Protein AF-A0A8J7C4V9-F1 (afdb_monomer_lite)

Secondary structure (DSSP, 8-state):
-------SSSS---PPP-TTTEETTEEP--EEEE----STTS--SPPHHHHHHHHH-SSTTSTT---EEEE-SSEEEEE-TTS-EEEEEEHHHHHT-

Structure (mmCIF, N/CA/C/O backbone):
data_AF-A0A8J7C4V9-F1
#
_entry.id   AF-A0A8J7C4V9-F1
#
loop_
_atom_site.group_PDB
_atom_site.id
_atom_site.type_symbol
_atom_site.label_atom_id
_atom_site.label_alt_id
_atom_site.label_comp_id
_atom_site.label_asym_id
_atom_site.label_entity_id
_atom_site.label_seq_id
_atom_site.pdbx_PDB_ins_code
_atom_site.Cartn_x
_atom_site.Cartn_y
_atom_site.Cartn_z
_atom_site.occupancy
_atom_site.B_iso_or_equiv
_atom_site.auth_seq_id
_atom_site.auth_comp_id
_atom_site.auth_asym_id
_atom_site.auth_atom_id
_atom_site.pdbx_PDB_model_num
ATOM 1 N N . MET A 1 1 ? -13.084 -4.438 -1.387 1.00 30.12 1 MET A N 1
ATOM 2 C CA . MET A 1 1 ? -11.886 -4.178 -2.213 1.00 30.12 1 MET A CA 1
ATOM 3 C C . MET A 1 1 ? -12.212 -2.982 -3.087 1.00 30.12 1 MET A C 1
ATOM 5 O O . MET A 1 1 ? -12.971 -3.131 -4.035 1.00 30.12 1 MET A O 1
ATOM 9 N N . PHE A 1 2 ? -11.776 -1.787 -2.690 1.00 34.03 2 PHE A N 1
ATOM 10 C CA . PHE A 1 2 ? -12.135 -0.541 -3.371 1.00 34.03 2 PHE A CA 1
ATOM 11 C C . PHE A 1 2 ? -10.901 0.038 -4.060 1.00 34.03 2 PHE A C 1
ATOM 13 O O . PHE A 1 2 ? -9.821 0.078 -3.481 1.00 34.03 2 PHE A O 1
ATOM 20 N N . LEU A 1 3 ? -11.077 0.414 -5.324 1.00 34.44 3 LEU A N 1
ATOM 21 C CA . LEU A 1 3 ? -10.046 0.911 -6.229 1.00 34.44 3 LEU A CA 1
ATOM 22 C C . LEU A 1 3 ? -9.970 2.438 -6.111 1.00 34.44 3 LEU A C 1
ATOM 24 O O . LEU A 1 3 ? -10.881 3.133 -6.565 1.00 34.44 3 LEU A O 1
ATOM 28 N N . LEU A 1 4 ? -8.879 2.963 -5.553 1.00 43.25 4 LEU A N 1
ATOM 29 C CA . LEU A 1 4 ? -8.556 4.387 -5.633 1.00 43.25 4 LEU A CA 1
ATOM 30 C C . LEU A 1 4 ? -7.966 4.684 -7.018 1.00 43.25 4 LEU A C 1
ATOM 32 O O . LEU A 1 4 ? -6.818 4.367 -7.321 1.00 43.25 4 LEU A O 1
ATOM 36 N N . ARG A 1 5 ? -8.781 5.265 -7.906 1.00 33.22 5 ARG A N 1
ATOM 37 C CA . ARG A 1 5 ? -8.326 5.729 -9.223 1.00 33.22 5 ARG A CA 1
ATOM 38 C C . ARG A 1 5 ? -7.689 7.111 -9.095 1.00 33.22 5 ARG A C 1
ATOM 40 O O . ARG A 1 5 ? -8.391 8.098 -8.905 1.00 33.22 5 ARG A O 1
ATOM 47 N N . SER A 1 6 ? -6.377 7.191 -9.302 1.00 37.19 6 SER A N 1
ATOM 48 C CA . SER A 1 6 ? -5.712 8.446 -9.661 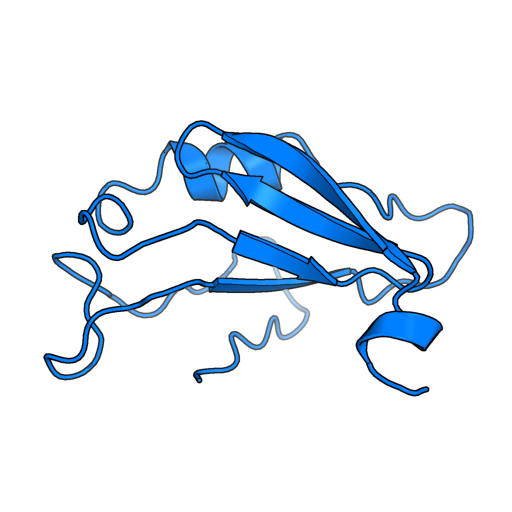1.00 37.19 6 SER A CA 1
ATOM 49 C C . SER A 1 6 ? -6.028 8.763 -11.127 1.00 37.19 6 SER A C 1
ATOM 51 O O . SER A 1 6 ? -5.544 8.091 -12.039 1.00 37.19 6 SER A O 1
ATOM 53 N N . LEU A 1 7 ? -6.897 9.749 -11.369 1.00 34.88 7 LEU A N 1
ATOM 54 C CA . LEU A 1 7 ? -7.087 10.331 -12.697 1.00 34.88 7 LEU A CA 1
ATOM 55 C C . LEU A 1 7 ? -6.156 11.534 -12.841 1.00 34.88 7 LEU A C 1
ATOM 57 O O . LEU A 1 7 ? -6.234 12.513 -12.103 1.00 34.88 7 LEU A O 1
ATOM 61 N N . ALA A 1 8 ? -5.268 11.434 -13.823 1.00 45.53 8 ALA A N 1
ATOM 62 C CA . ALA A 1 8 ? -4.286 12.437 -14.179 1.00 45.53 8 ALA A CA 1
ATOM 63 C C . ALA A 1 8 ? -4.920 13.816 -14.462 1.00 45.53 8 ALA A C 1
ATOM 65 O O . ALA A 1 8 ? -5.471 14.030 -15.541 1.00 45.53 8 ALA A O 1
ATOM 66 N N . ARG A 1 9 ? -4.802 14.763 -13.515 1.00 36.50 9 ARG A N 1
ATOM 67 C CA . ARG A 1 9 ? -4.497 16.202 -13.716 1.00 36.50 9 ARG A CA 1
ATOM 68 C C . ARG A 1 9 ? -4.564 16.973 -12.385 1.00 36.50 9 ARG A C 1
ATOM 70 O O . ARG A 1 9 ? -5.573 16.923 -11.700 1.00 36.50 9 ARG A O 1
ATOM 77 N N . LYS A 1 10 ? -3.507 17.762 -12.124 1.00 38.81 10 LYS A N 1
ATOM 78 C CA . LYS A 1 10 ? -3.220 18.610 -10.941 1.00 38.81 10 LYS A CA 1
ATOM 79 C C . LYS A 1 10 ? -3.033 17.841 -9.629 1.00 38.81 10 LYS A C 1
ATOM 81 O O . LYS A 1 10 ? -4.004 17.526 -8.970 1.00 38.81 10 LYS A O 1
ATOM 86 N N . SER A 1 11 ? -1.764 17.593 -9.296 1.00 47.88 11 SER A N 1
ATOM 87 C CA . SER A 1 11 ? -1.084 17.537 -7.981 1.00 47.88 11 SER A CA 1
ATOM 88 C C . SER A 1 11 ? -1.878 17.310 -6.680 1.00 47.88 11 SER A C 1
ATOM 90 O O . SER A 1 11 ? -1.472 17.807 -5.634 1.00 47.88 11 SER A O 1
ATOM 92 N N . SER A 1 12 ? -2.997 16.605 -6.703 1.00 43.72 12 SER A N 1
ATOM 93 C CA . SER A 1 12 ? -3.796 16.307 -5.524 1.00 43.72 12 SER A CA 1
ATOM 94 C C . SER A 1 12 ? -4.449 14.952 -5.723 1.00 43.72 12 SER A C 1
ATOM 96 O O . SER A 1 12 ? -5.161 14.736 -6.704 1.00 43.72 12 SER A O 1
ATOM 98 N N . ILE A 1 13 ? -4.182 14.043 -4.794 1.00 54.25 13 ILE A N 1
ATOM 99 C CA . ILE A 1 13 ? -4.873 12.765 -4.689 1.00 54.25 13 ILE A CA 1
ATOM 100 C C . ILE A 1 13 ? -6.177 13.049 -3.942 1.00 54.25 13 ILE A C 1
ATOM 102 O O . ILE A 1 13 ? -6.153 13.554 -2.822 1.00 54.25 13 ILE A O 1
ATOM 106 N N . PHE A 1 14 ? -7.319 12.783 -4.578 1.00 61.00 14 PHE A N 1
ATOM 107 C CA . PHE A 1 14 ? -8.603 12.816 -3.885 1.00 61.00 14 PHE A CA 1
ATOM 108 C C . PHE A 1 14 ? -8.777 11.498 -3.131 1.00 61.00 14 PHE A C 1
ATOM 110 O O . PHE A 1 14 ? -8.978 10.452 -3.748 1.00 61.00 14 PHE A O 1
ATOM 117 N N . LEU A 1 15 ? -8.696 11.561 -1.805 1.00 66.25 15 LEU A N 1
ATOM 118 C CA . LEU A 1 15 ? -9.045 10.453 -0.926 1.00 66.25 15 LEU A CA 1
ATOM 119 C C . LEU A 1 15 ? -10.514 10.626 -0.504 1.00 66.25 15 LEU A C 1
ATOM 121 O O . LEU A 1 15 ? -10.868 11.692 0.008 1.00 66.25 15 LEU A O 1
ATOM 125 N N . PRO A 1 16 ? -11.393 9.629 -0.725 1.00 72.44 16 PRO A N 1
ATOM 126 C CA . PRO A 1 16 ? -12.736 9.638 -0.149 1.00 72.44 16 PRO A CA 1
ATOM 127 C C . PRO A 1 16 ? -12.639 9.813 1.364 1.00 72.44 16 PRO A C 1
ATOM 129 O O . PRO A 1 16 ? -11.716 9.276 1.956 1.00 72.44 16 PRO A O 1
ATOM 132 N N . SER A 1 17 ? -13.573 10.514 2.006 1.00 82.19 17 SER A N 1
ATOM 133 C CA . SER A 1 17 ? -13.586 10.586 3.474 1.00 82.19 17 SER A CA 1
ATOM 134 C C . SER A 1 17 ? -13.757 9.185 4.072 1.00 82.19 17 SER A C 1
ATOM 136 O O . SER A 1 17 ? -14.601 8.418 3.605 1.00 82.19 17 SER A O 1
ATOM 138 N N . HIS A 1 18 ? -12.950 8.855 5.078 1.00 87.50 18 HIS A N 1
ATOM 139 C CA . HIS A 1 18 ? -12.896 7.517 5.669 1.00 87.50 18 HIS A CA 1
ATOM 140 C C . HIS A 1 18 ? -12.746 7.549 7.204 1.00 87.50 18 HIS A C 1
ATOM 142 O O . HIS A 1 18 ? -11.871 6.873 7.746 1.00 87.50 18 HIS A O 1
ATOM 148 N N . PRO A 1 19 ? -13.599 8.303 7.928 1.00 86.19 19 PRO A N 1
ATOM 149 C CA . PRO A 1 19 ? -13.454 8.507 9.366 1.00 86.19 19 PRO A CA 1
ATOM 150 C C . PRO A 1 19 ? -13.444 7.178 10.127 1.00 86.19 19 PRO A C 1
ATOM 152 O O . PRO A 1 19 ? -14.318 6.326 9.930 1.00 86.19 19 PRO A O 1
ATOM 155 N N . GLY A 1 20 ? -12.455 7.011 11.009 1.00 85.75 20 GLY A N 1
ATOM 156 C CA . GLY A 1 20 ? -12.259 5.769 11.764 1.00 85.75 20 GLY A CA 1
ATOM 157 C C . GLY A 1 20 ? -11.984 4.564 10.861 1.00 85.75 20 GLY A C 1
ATOM 158 O O . GLY A 1 20 ? -12.551 3.492 11.084 1.00 85.75 20 GLY A O 1
ATOM 159 N N . SER A 1 21 ? -11.180 4.762 9.810 1.00 88.81 21 SER A N 1
ATOM 160 C CA . SER A 1 21 ? -10.769 3.756 8.824 1.00 88.81 21 SER A CA 1
ATOM 161 C C . SER A 1 21 ? -11.937 2.954 8.244 1.00 88.81 21 SER A C 1
ATOM 163 O O . SER A 1 21 ? -11.898 1.723 8.163 1.00 88.81 21 SER A O 1
ATOM 165 N N . LYS A 1 22 ? -13.034 3.630 7.886 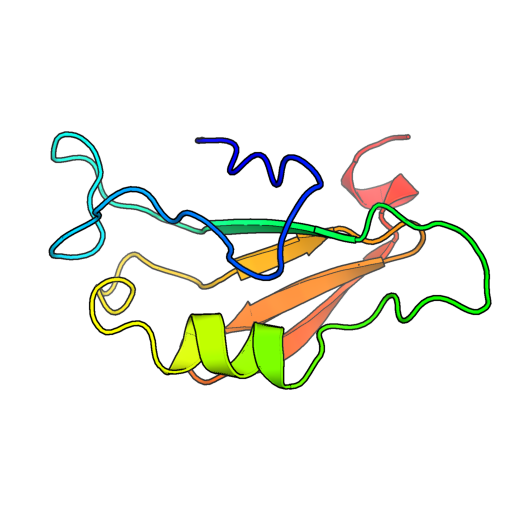1.00 89.44 22 LYS A N 1
ATOM 166 C CA . LYS A 1 22 ? -14.259 2.977 7.401 1.00 89.44 22 LYS A CA 1
ATOM 167 C C . LYS A 1 22 ? -14.833 3.645 6.166 1.00 89.44 22 LYS A C 1
ATOM 169 O O . LYS A 1 22 ? -14.871 4.865 6.059 1.00 89.44 22 LYS A O 1
ATOM 174 N N . ILE A 1 23 ? -15.386 2.821 5.282 1.00 86.00 23 ILE A N 1
ATOM 175 C CA . ILE A 1 23 ? -16.224 3.240 4.155 1.00 86.00 23 ILE A CA 1
ATOM 176 C C . ILE A 1 23 ? -17.566 2.537 4.316 1.00 86.00 23 ILE A C 1
ATOM 178 O O . ILE A 1 23 ? -17.609 1.315 4.445 1.00 86.00 23 ILE A O 1
ATOM 182 N N . GLU A 1 24 ? -18.657 3.307 4.366 1.00 88.12 24 GLU A N 1
ATOM 183 C CA . GLU A 1 24 ? -20.020 2.773 4.546 1.00 88.12 24 GLU A CA 1
ATOM 184 C C . GLU A 1 24 ? -20.136 1.832 5.768 1.00 88.12 24 GLU A C 1
ATOM 186 O O . GLU A 1 24 ? -20.784 0.790 5.734 1.00 88.12 24 GLU A O 1
ATOM 191 N N . GLY A 1 25 ? -19.441 2.173 6.862 1.00 86.31 25 GLY A N 1
ATOM 192 C CA . GLY A 1 25 ? -19.399 1.374 8.095 1.00 86.31 25 GLY A CA 1
ATOM 193 C C . GLY A 1 25 ? -18.500 0.132 8.040 1.00 86.31 25 GLY A C 1
ATOM 194 O O . GLY A 1 25 ? -18.291 -0.509 9.070 1.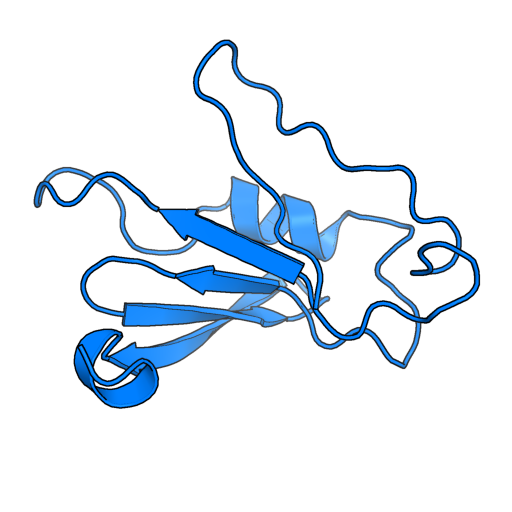00 86.31 25 GLY A O 1
ATOM 195 N N . THR A 1 26 ? -17.922 -0.182 6.881 1.00 87.75 26 THR A N 1
ATOM 196 C CA . THR A 1 26 ? -17.020 -1.321 6.683 1.00 87.75 26 THR A CA 1
ATOM 197 C C . THR A 1 26 ? -15.573 -0.895 6.878 1.00 87.75 26 THR A C 1
ATOM 199 O O . THR A 1 26 ? -15.138 0.096 6.295 1.00 87.75 26 THR A O 1
ATOM 202 N N . ALA A 1 27 ? -14.823 -1.648 7.683 1.00 90.25 27 ALA A N 1
ATOM 203 C CA . ALA A 1 27 ? -13.419 -1.360 7.953 1.00 90.25 27 ALA A CA 1
ATOM 204 C C . ALA A 1 27 ? -12.559 -1.472 6.684 1.00 90.25 27 ALA A C 1
ATOM 206 O O . ALA A 1 27 ? -12.675 -2.429 5.913 1.00 90.25 27 ALA A O 1
ATOM 207 N N . ILE A 1 28 ? -11.669 -0.504 6.493 1.00 90.25 28 ILE A N 1
ATOM 208 C CA . ILE A 1 28 ? -10.626 -0.543 5.477 1.00 90.25 28 ILE A CA 1
ATOM 209 C C . ILE A 1 28 ? -9.505 -1.433 6.012 1.00 90.25 28 ILE A C 1
ATOM 211 O O . ILE A 1 28 ? -8.897 -1.144 7.041 1.00 90.25 28 ILE A O 1
ATOM 215 N N . ALA A 1 29 ? -9.236 -2.527 5.301 1.00 91.19 29 ALA A N 1
ATOM 216 C CA . ALA A 1 29 ? -8.101 -3.390 5.605 1.00 91.19 29 ALA A CA 1
ATOM 217 C C . ALA A 1 29 ? -6.799 -2.809 5.041 1.00 91.19 29 ALA A C 1
ATOM 219 O O . ALA A 1 29 ? -5.803 -2.764 5.741 1.00 91.19 29 ALA A O 1
ATOM 220 N N . ALA A 1 30 ? -6.806 -2.336 3.795 1.00 91.75 30 ALA A N 1
ATOM 221 C CA . ALA A 1 30 ? -5.640 -1.766 3.124 1.00 91.75 30 ALA A CA 1
ATOM 222 C C . ALA A 1 30 ? -6.072 -0.766 2.044 1.00 91.75 30 ALA A C 1
ATOM 224 O O . ALA A 1 30 ? -7.196 -0.859 1.534 1.00 91.75 30 ALA A O 1
ATOM 225 N N . SER A 1 31 ? -5.166 0.132 1.660 1.00 91.44 31 SER A N 1
ATOM 226 C CA . SER A 1 31 ? -5.262 0.937 0.437 1.00 91.44 31 SER A CA 1
ATOM 227 C C . SER A 1 31 ? -4.264 0.445 -0.615 1.00 91.44 31 SER A C 1
ATOM 229 O O . SER A 1 31 ? -3.418 -0.414 -0.350 1.00 91.44 31 SER A O 1
ATOM 231 N N . PHE A 1 32 ? -4.385 0.949 -1.841 1.00 93.06 32 PHE A N 1
ATOM 232 C CA . PHE A 1 32 ? -3.352 0.770 -2.852 1.00 93.06 32 PHE A CA 1
ATOM 233 C C . PHE A 1 32 ? -3.386 1.883 -3.893 1.00 93.06 32 PHE A C 1
ATOM 235 O O . PHE A 1 32 ? -4.452 2.422 -4.211 1.00 93.06 32 PHE A O 1
ATOM 242 N N . HIS A 1 33 ? -2.233 2.141 -4.503 1.00 90.06 33 HIS A N 1
ATOM 243 C CA . HIS A 1 33 ? -2.124 2.900 -5.742 1.00 90.06 33 HIS A CA 1
ATOM 244 C C . HIS A 1 33 ? -1.136 2.249 -6.699 1.00 90.06 33 HIS A C 1
ATOM 246 O O . HIS A 1 33 ? -0.327 1.392 -6.350 1.00 90.06 33 HIS A O 1
ATOM 252 N N . THR A 1 34 ? -1.231 2.658 -7.956 1.00 89.94 34 THR A N 1
ATOM 253 C CA . THR A 1 34 ? -0.325 2.215 -9.011 1.00 89.94 34 THR A CA 1
ATOM 254 C C . THR A 1 34 ? 0.682 3.307 -9.322 1.00 89.94 34 THR A C 1
ATOM 256 O O . THR A 1 34 ? 0.313 4.484 -9.346 1.00 89.94 34 THR A O 1
ATOM 259 N N . HIS A 1 35 ? 1.907 2.925 -9.668 1.00 89.44 35 HIS A N 1
ATOM 260 C CA . HIS A 1 35 ? 2.859 3.791 -10.366 1.00 89.44 35 HIS A CA 1
ATOM 261 C C . HIS A 1 35 ? 2.750 3.498 -11.871 1.00 89.44 35 HIS A C 1
ATOM 263 O O . HIS A 1 35 ? 3.366 2.555 -12.358 1.00 89.44 35 HIS A O 1
ATOM 269 N N . PRO A 1 36 ? 1.910 4.239 -12.625 1.00 73.56 36 PRO A N 1
ATOM 270 C CA . PRO A 1 36 ? 1.519 3.853 -13.983 1.00 73.56 36 PRO A CA 1
ATOM 271 C C . PRO A 1 36 ? 2.618 4.059 -15.034 1.00 73.56 36 PRO A C 1
ATOM 273 O O . PRO A 1 36 ? 2.474 3.590 -16.160 1.00 73.56 36 PRO A O 1
ATOM 276 N N . ASN A 1 37 ? 3.689 4.787 -14.709 1.00 73.56 37 ASN A N 1
ATOM 277 C CA . ASN A 1 37 ? 4.754 5.070 -15.662 1.00 73.56 37 ASN A CA 1
ATOM 278 C C . ASN A 1 37 ? 5.777 3.932 -15.657 1.00 73.56 37 ASN A C 1
ATOM 280 O O . ASN A 1 37 ? 6.477 3.736 -14.673 1.00 73.56 37 ASN A O 1
ATOM 284 N N . THR A 1 38 ? 5.883 3.224 -16.778 1.00 67.88 38 THR A N 1
ATOM 285 C CA . THR A 1 38 ? 6.740 2.040 -16.972 1.00 67.88 38 THR A CA 1
ATOM 286 C C . THR A 1 38 ? 8.114 2.362 -17.573 1.00 67.88 38 THR A C 1
ATOM 288 O O . THR A 1 38 ? 8.875 1.466 -17.926 1.00 67.88 38 THR A O 1
ATOM 291 N N . GLY A 1 39 ? 8.424 3.641 -17.804 1.00 72.19 39 GLY A N 1
ATOM 292 C CA . GLY A 1 39 ? 9.737 4.034 -18.317 1.00 72.19 39 GLY A CA 1
ATOM 293 C C . GLY A 1 39 ? 10.805 3.880 -17.233 1.00 72.19 39 GLY A C 1
ATOM 294 O O . GLY A 1 39 ? 10.549 4.204 -16.076 1.00 72.19 39 GLY A O 1
ATOM 295 N N . GLY A 1 40 ? 12.006 3.434 -17.605 1.00 65.88 40 GLY A N 1
ATOM 296 C CA . GLY A 1 40 ? 13.113 3.230 -16.657 1.00 65.88 40 GLY A CA 1
ATOM 297 C C . GLY A 1 40 ? 13.548 4.494 -15.902 1.00 65.88 40 GLY A C 1
ATOM 298 O O . GLY A 1 40 ? 14.152 4.389 -14.841 1.00 65.88 40 GLY A O 1
ATOM 299 N N . ASP A 1 41 ? 13.191 5.674 -16.412 1.00 74.75 41 ASP A N 1
ATOM 300 C CA . ASP A 1 41 ? 13.472 6.969 -15.781 1.00 74.75 41 ASP A CA 1
ATOM 301 C C . ASP A 1 41 ? 12.447 7.358 -14.699 1.00 74.75 41 ASP A C 1
ATOM 303 O O . ASP A 1 41 ? 12.607 8.376 -14.023 1.00 74.75 41 ASP A O 1
ATOM 307 N N . TYR A 1 42 ? 11.367 6.587 -14.538 1.00 73.81 42 TYR A N 1
ATOM 308 C CA . TYR A 1 42 ? 10.338 6.856 -13.540 1.00 73.81 42 TYR A CA 1
ATOM 309 C C . TYR A 1 42 ? 10.591 6.056 -12.270 1.00 73.81 42 TYR A C 1
ATOM 311 O O . TYR A 1 42 ? 10.758 4.837 -12.310 1.00 73.81 42 TYR A O 1
ATOM 319 N N . LEU A 1 43 ? 10.543 6.751 -11.133 1.00 79.81 43 LEU A N 1
ATOM 320 C CA . LEU A 1 43 ? 10.633 6.133 -9.817 1.00 79.81 43 LEU A CA 1
ATOM 321 C C . LEU A 1 43 ? 9.504 5.102 -9.650 1.00 79.81 43 LEU A C 1
ATOM 323 O O . LEU A 1 43 ? 8.333 5.469 -9.690 1.00 79.81 43 LEU A O 1
ATOM 327 N N . GLN A 1 44 ? 9.886 3.833 -9.501 1.00 86.62 44 GLN A N 1
ATOM 328 C CA . GLN A 1 44 ? 8.970 2.709 -9.255 1.00 86.62 44 GLN A CA 1
ATOM 329 C C . GLN A 1 44 ? 8.765 2.440 -7.759 1.00 86.62 44 GLN A C 1
ATOM 331 O O . GLN A 1 44 ? 7.789 1.812 -7.360 1.00 86.62 44 GLN A O 1
ATOM 336 N N . GLU A 1 45 ? 9.720 2.873 -6.937 1.00 89.81 45 GLU A N 1
ATOM 337 C CA . GLU A 1 45 ? 9.691 2.693 -5.491 1.00 89.81 45 GLU A CA 1
ATOM 338 C C . GLU A 1 45 ? 8.815 3.756 -4.814 1.00 89.81 45 GLU A C 1
ATOM 340 O O . GLU A 1 45 ? 8.731 4.891 -5.298 1.00 89.81 45 GLU A O 1
ATOM 345 N N . PRO A 1 46 ? 8.211 3.445 -3.654 1.00 91.94 46 PRO A N 1
ATOM 346 C CA . PRO A 1 46 ? 7.493 4.432 -2.861 1.00 91.94 46 PRO A CA 1
ATOM 347 C C . PRO A 1 46 ? 8.358 5.653 -2.532 1.00 91.94 46 PRO A C 1
ATOM 349 O O . PRO A 1 46 ? 9.419 5.554 -1.908 1.00 91.94 46 PRO A O 1
ATOM 352 N N . SER A 1 47 ? 7.871 6.829 -2.911 1.00 90.94 47 SER A N 1
ATOM 353 C CA . SER A 1 47 ? 8.493 8.110 -2.597 1.00 90.94 47 SER A CA 1
ATOM 354 C C . SER A 1 47 ? 8.277 8.498 -1.131 1.00 90.94 47 SER A C 1
ATOM 356 O O . SER A 1 47 ? 7.395 7.987 -0.440 1.00 90.94 47 SER A O 1
ATOM 358 N N . GLU A 1 48 ? 9.017 9.499 -0.651 1.00 91.00 48 GLU A N 1
ATOM 359 C CA . GLU A 1 48 ? 8.759 10.103 0.666 1.00 91.00 48 GLU A CA 1
ATOM 360 C C . GLU A 1 48 ? 7.360 10.726 0.782 1.00 91.00 48 GLU A C 1
ATOM 362 O O . GLU A 1 48 ? 6.855 10.937 1.883 1.00 91.00 48 GLU A O 1
ATOM 367 N N . THR A 1 49 ? 6.711 11.055 -0.334 1.00 89.75 49 THR A N 1
ATOM 368 C CA . THR A 1 49 ? 5.323 11.527 -0.311 1.00 89.75 49 THR A CA 1
ATOM 369 C C . THR A 1 49 ? 4.360 10.369 -0.076 1.00 89.75 49 THR A C 1
ATOM 371 O O . THR A 1 49 ? 3.455 10.527 0.735 1.00 89.75 49 THR A O 1
ATOM 374 N N . ASP A 1 50 ? 4.597 9.208 -0.692 1.00 90.06 50 ASP A N 1
ATOM 375 C CA . ASP A 1 50 ? 3.786 8.003 -0.471 1.00 90.06 50 ASP A CA 1
ATOM 376 C C . ASP A 1 50 ? 3.897 7.542 0.994 1.00 90.06 50 ASP A C 1
ATOM 378 O O . ASP A 1 50 ? 2.894 7.364 1.681 1.00 90.06 50 ASP A O 1
ATOM 382 N N . LYS A 1 51 ? 5.124 7.474 1.533 1.00 93.12 51 LYS A N 1
ATOM 383 C CA . LYS A 1 51 ? 5.365 7.098 2.940 1.00 93.12 51 LYS A CA 1
ATOM 384 C C . LYS A 1 51 ? 4.657 8.029 3.923 1.00 93.12 51 LYS A C 1
ATOM 386 O O . LYS A 1 51 ? 4.059 7.571 4.895 1.00 93.12 51 LYS A O 1
ATOM 391 N N . ARG A 1 52 ? 4.726 9.344 3.681 1.00 92.06 52 ARG A N 1
ATOM 392 C CA . ARG A 1 52 ? 4.059 10.351 4.519 1.00 92.06 52 ARG A CA 1
ATOM 393 C C . ARG A 1 52 ? 2.547 10.288 4.403 1.00 92.06 52 ARG A C 1
ATOM 395 O O . ARG A 1 52 ? 1.891 10.431 5.422 1.00 92.06 52 ARG A O 1
ATOM 402 N N . ALA A 1 53 ? 2.006 10.049 3.209 1.00 89.12 53 ALA A N 1
ATOM 403 C CA . ALA A 1 53 ? 0.566 9.916 3.021 1.00 89.12 53 ALA A CA 1
ATOM 404 C C . ALA A 1 53 ? 0.002 8.797 3.904 1.00 89.12 53 ALA A C 1
ATOM 406 O O . ALA A 1 53 ? -0.951 9.025 4.633 1.00 89.12 53 ALA A O 1
ATOM 407 N N . VAL A 1 54 ? 0.655 7.634 3.938 1.00 91.00 54 VAL A N 1
ATOM 408 C CA . VAL A 1 54 ? 0.219 6.509 4.781 1.00 91.00 54 VAL A CA 1
ATOM 409 C C . VAL A 1 54 ? 0.458 6.777 6.266 1.00 91.00 54 VAL A C 1
ATOM 411 O O . VAL A 1 54 ? -0.406 6.515 7.107 1.00 91.00 54 VAL A O 1
ATOM 414 N N . ARG A 1 55 ? 1.637 7.294 6.622 1.00 93.81 55 ARG A N 1
ATOM 415 C CA . ARG A 1 55 ? 2.015 7.517 8.022 1.00 93.81 55 ARG A CA 1
ATOM 416 C C . ARG A 1 55 ? 1.197 8.621 8.682 1.00 93.81 55 ARG A C 1
ATOM 418 O O . ARG A 1 55 ? 0.772 8.444 9.821 1.00 93.81 55 ARG A O 1
ATOM 425 N N . ASP A 1 56 ? 0.974 9.725 7.983 1.00 92.19 56 ASP A N 1
ATOM 426 C CA . ASP A 1 56 ? 0.416 10.947 8.561 1.00 92.19 56 ASP A CA 1
ATOM 427 C C . ASP A 1 56 ? -1.114 11.039 8.397 1.00 92.19 56 ASP A C 1
ATOM 429 O O . ASP A 1 56 ? -1.718 11.964 8.938 1.00 92.19 56 ASP A O 1
ATOM 433 N N . ASP A 1 57 ? -1.755 10.081 7.711 1.00 89.44 57 ASP A N 1
ATOM 434 C CA . ASP A 1 57 ? -3.217 9.979 7.649 1.00 89.44 57 ASP A CA 1
ATOM 435 C C . ASP A 1 57 ? -3.796 9.624 9.037 1.00 89.44 57 ASP A C 1
ATOM 437 O O . ASP A 1 57 ? -3.488 8.549 9.570 1.00 89.44 57 ASP A O 1
ATOM 441 N N . PRO A 1 58 ? -4.605 10.508 9.653 1.00 88.62 58 PRO A N 1
ATOM 442 C CA . PRO A 1 58 ? -5.137 10.294 10.996 1.00 88.62 58 PRO A CA 1
ATOM 443 C C . PRO A 1 58 ? -6.272 9.263 11.044 1.00 88.62 58 PRO A C 1
ATOM 445 O O . PRO A 1 58 ? -6.537 8.714 12.112 1.00 88.62 58 PR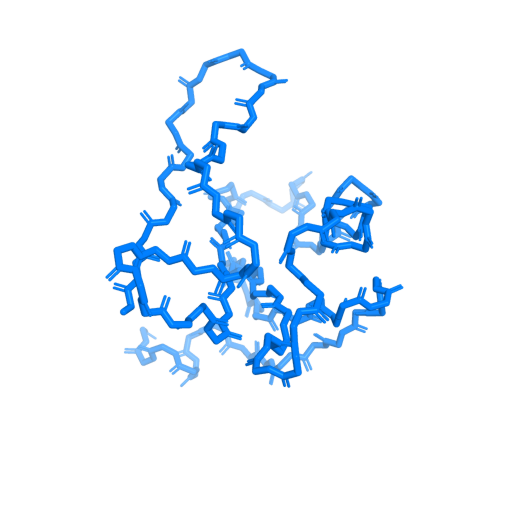O A O 1
ATOM 448 N N . ASP A 1 59 ? -6.939 9.004 9.920 1.00 87.62 59 ASP A N 1
ATOM 449 C CA . ASP A 1 59 ? -8.116 8.145 9.841 1.00 87.62 59 ASP A CA 1
ATOM 450 C C . ASP A 1 59 ? -7.735 6.685 9.551 1.00 87.62 59 ASP A C 1
ATOM 452 O O . ASP A 1 59 ? -8.409 5.766 10.017 1.00 87.62 59 ASP A O 1
ATOM 456 N N . LEU A 1 60 ? -6.619 6.438 8.859 1.00 86.56 60 LEU A N 1
ATOM 457 C CA . LEU A 1 60 ? -6.087 5.096 8.575 1.00 86.56 60 LEU A CA 1
ATOM 458 C C . LEU A 1 60 ? -5.188 4.562 9.705 1.00 86.56 60 LEU A C 1
ATOM 460 O O . LEU A 1 60 ? -4.044 4.154 9.485 1.00 86.56 60 LEU A O 1
ATOM 464 N N . LYS A 1 61 ? -5.697 4.587 10.943 1.00 85.12 61 LYS A N 1
ATOM 465 C CA . LYS A 1 61 ? -4.960 4.167 12.158 1.00 85.12 61 LYS A CA 1
ATOM 466 C C . LYS A 1 61 ? -5.661 3.108 13.002 1.00 85.12 61 LYS A C 1
ATOM 468 O O . LYS A 1 61 ? -5.139 2.695 14.035 1.00 85.12 61 LYS A O 1
ATOM 473 N N . GLU A 1 62 ? -6.823 2.645 12.562 1.00 87.56 62 GLU A N 1
ATOM 474 C CA . GLU A 1 62 ? -7.537 1.565 13.238 1.00 87.56 62 GLU A CA 1
ATOM 475 C C . GLU A 1 62 ? -6.777 0.239 13.157 1.00 87.56 62 GLU A C 1
ATOM 477 O O . GLU A 1 62 ? -6.082 -0.040 12.181 1.00 87.56 62 GLU A O 1
ATOM 482 N N . ALA A 1 63 ? -6.976 -0.624 14.154 1.00 85.75 63 ALA A N 1
ATOM 483 C CA . ALA A 1 63 ? -6.249 -1.889 14.294 1.00 85.75 63 ALA A CA 1
ATOM 484 C C . ALA A 1 63 ? -6.390 -2.847 13.093 1.00 85.75 63 ALA A C 1
ATOM 486 O O . ALA A 1 63 ? -5.565 -3.739 12.916 1.00 85.75 63 ALA A O 1
ATOM 487 N N . SER A 1 64 ? -7.439 -2.692 12.283 1.00 88.06 64 SER A N 1
ATOM 488 C CA . SER A 1 64 ? -7.667 -3.497 11.081 1.00 88.06 64 SER A CA 1
ATOM 489 C C . SER A 1 64 ? -6.894 -3.016 9.853 1.00 88.06 64 SER A C 1
ATOM 491 O O . SER A 1 64 ? -6.845 -3.748 8.867 1.00 88.06 64 SER A O 1
ATOM 493 N N . TYR A 1 65 ? -6.349 -1.797 9.879 1.00 92.81 65 TYR A N 1
ATOM 494 C CA . TYR A 1 65 ? -5.640 -1.224 8.744 1.00 92.81 65 TYR A CA 1
ATOM 495 C C . TYR A 1 65 ? -4.187 -1.701 8.718 1.00 92.81 65 TYR A C 1
ATOM 497 O O . TYR A 1 65 ? -3.409 -1.422 9.628 1.00 92.81 65 TYR A O 1
ATOM 505 N N . ILE A 1 66 ? -3.819 -2.411 7.655 1.00 94.44 66 ILE A N 1
ATOM 506 C CA . ILE A 1 66 ? -2.492 -3.007 7.494 1.00 94.44 66 ILE A CA 1
ATOM 507 C C . ILE A 1 66 ? -1.544 -2.129 6.679 1.00 94.44 66 ILE A C 1
ATOM 509 O O . ILE A 1 66 ? -0.372 -2.457 6.599 1.00 94.44 66 ILE A O 1
ATOM 513 N N . GLY A 1 67 ? -1.997 -1.029 6.074 1.00 94.31 67 GLY A N 1
ATOM 514 C CA . GLY A 1 67 ? -1.150 -0.158 5.254 1.00 94.31 67 GLY A CA 1
ATOM 515 C C . GLY A 1 67 ? -1.557 -0.099 3.783 1.00 94.31 67 GLY A C 1
ATOM 516 O O . GLY A 1 67 ? -2.679 -0.451 3.413 1.00 94.31 67 GLY A O 1
ATOM 517 N N . GLU A 1 68 ? -0.624 0.357 2.952 1.00 95.44 68 GLU A N 1
ATOM 518 C CA . GLU A 1 68 ? -0.848 0.633 1.533 1.00 95.44 68 GLU A CA 1
ATOM 519 C C . GLU A 1 68 ? 0.037 -0.229 0.639 1.00 95.44 68 GLU A C 1
ATOM 521 O O . GLU A 1 68 ? 1.233 -0.372 0.889 1.00 95.44 68 GLU A O 1
ATOM 526 N N . PHE A 1 69 ? -0.529 -0.762 -0.442 1.00 95.56 69 PHE A N 1
ATOM 527 C CA . PHE A 1 69 ? 0.249 -1.400 -1.498 1.00 95.56 69 PHE A CA 1
ATOM 528 C C . PHE A 1 69 ? 0.564 -0.422 -2.628 1.00 95.56 69 PHE A C 1
ATOM 530 O O . PHE A 1 69 ? -0.334 0.199 -3.195 1.00 95.56 69 PHE A O 1
ATOM 537 N N . VAL A 1 70 ? 1.831 -0.358 -3.024 1.00 94.56 70 VAL A N 1
ATOM 538 C CA . VAL A 1 70 ? 2.260 0.366 -4.223 1.00 94.56 70 VAL A CA 1
ATOM 539 C C . VAL A 1 70 ? 2.563 -0.649 -5.309 1.00 94.56 70 VAL A C 1
ATOM 541 O O . VAL A 1 70 ? 3.516 -1.422 -5.209 1.00 94.56 70 VAL A O 1
ATOM 544 N N . ILE A 1 71 ? 1.732 -0.665 -6.346 1.00 93.00 71 ILE A N 1
ATOM 545 C CA . ILE A 1 71 ? 1.856 -1.595 -7.468 1.00 93.00 71 ILE A CA 1
ATOM 546 C C . ILE A 1 71 ? 2.612 -0.882 -8.590 1.00 93.00 71 ILE A C 1
ATOM 548 O O . ILE A 1 71 ? 2.059 -0.021 -9.282 1.00 93.00 71 ILE A O 1
ATOM 552 N N . SER A 1 72 ? 3.885 -1.232 -8.758 1.00 91.69 72 SER A N 1
ATOM 553 C CA . SER A 1 72 ? 4.726 -0.768 -9.865 1.00 91.69 72 SER A CA 1
ATOM 554 C C . SER A 1 72 ? 4.780 -1.818 -10.980 1.00 91.69 72 SER A C 1
ATOM 556 O O . SER A 1 72 ? 4.235 -2.918 -10.843 1.00 91.69 72 SER A O 1
ATOM 558 N N . GLN A 1 73 ? 5.445 -1.508 -12.096 1.00 89.62 73 GLN A N 1
ATOM 559 C CA . GLN A 1 73 ? 5.563 -2.462 -13.202 1.00 89.62 73 GLN A CA 1
ATOM 560 C C . GLN A 1 73 ? 6.323 -3.731 -12.800 1.00 89.62 73 GLN A C 1
ATOM 562 O O . GLN A 1 73 ? 5.901 -4.834 -13.142 1.00 89.62 73 GLN A O 1
ATOM 567 N N . ALA A 1 74 ? 7.460 -3.572 -12.121 1.00 90.25 74 ALA A N 1
ATOM 568 C CA . ALA A 1 74 ? 8.343 -4.685 -11.791 1.00 90.25 74 ALA A CA 1
ATOM 569 C C . ALA A 1 74 ? 7.998 -5.304 -10.436 1.00 90.25 74 ALA A C 1
ATOM 571 O O . ALA A 1 74 ? 8.018 -6.525 -10.301 1.00 90.25 74 ALA A O 1
ATOM 572 N N . LYS A 1 75 ? 7.677 -4.467 -9.444 1.00 94.00 75 LYS A N 1
ATOM 573 C CA . LYS A 1 75 ? 7.558 -4.860 -8.037 1.00 94.00 75 LYS A CA 1
ATOM 574 C C . LYS A 1 75 ? 6.270 -4.360 -7.390 1.00 94.00 75 LYS A C 1
ATOM 576 O O . LYS A 1 75 ? 5.764 -3.285 -7.719 1.00 94.00 75 LYS A O 1
ATOM 581 N N . ILE A 1 76 ? 5.797 -5.096 -6.393 1.00 95.56 76 ILE A N 1
ATOM 582 C CA . ILE A 1 76 ? 4.801 -4.625 -5.433 1.00 95.56 76 ILE A CA 1
ATOM 583 C C . ILE A 1 76 ? 5.519 -4.291 -4.131 1.00 95.56 76 ILE A C 1
ATOM 585 O O . ILE A 1 76 ? 6.284 -5.104 -3.610 1.00 95.56 76 ILE A O 1
ATOM 589 N N . TYR A 1 77 ? 5.240 -3.110 -3.595 1.00 96.81 77 TYR A N 1
ATOM 590 C CA . TYR A 1 77 ? 5.723 -2.661 -2.295 1.00 96.81 77 TYR A CA 1
ATOM 591 C C . TYR A 1 77 ? 4.563 -2.544 -1.315 1.00 96.81 77 TYR A C 1
ATOM 593 O O . TYR A 1 77 ? 3.420 -2.323 -1.713 1.00 96.81 77 TYR A O 1
ATOM 601 N N . TRP A 1 78 ? 4.868 -2.657 -0.030 1.00 97.50 78 TRP A N 1
ATOM 602 C CA . TRP A 1 78 ? 3.939 -2.426 1.064 1.00 97.50 78 TRP A CA 1
ATOM 603 C C . TRP A 1 78 ? 4.496 -1.342 1.979 1.00 97.50 78 TRP A C 1
ATOM 605 O O . TRP A 1 78 ? 5.636 -1.435 2.434 1.00 97.50 78 TRP A O 1
ATOM 615 N N . ILE A 1 79 ? 3.692 -0.308 2.207 1.00 96.75 79 ILE A N 1
ATOM 616 C CA . ILE A 1 79 ? 3.956 0.766 3.155 1.00 96.75 79 ILE A CA 1
ATOM 617 C C . ILE A 1 79 ? 3.138 0.480 4.411 1.00 96.75 79 ILE A C 1
ATOM 619 O O . ILE A 1 79 ? 1.907 0.532 4.395 1.00 96.75 79 ILE A O 1
ATOM 623 N N . GLU A 1 80 ? 3.826 0.192 5.505 1.00 95.69 80 GLU A N 1
ATOM 624 C CA . GLU A 1 80 ? 3.2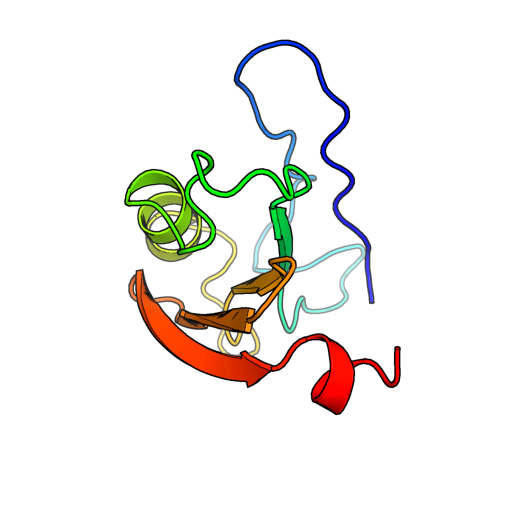21 -0.007 6.817 1.00 95.69 80 GLU A CA 1
ATOM 625 C C . GLU A 1 80 ? 2.615 1.302 7.361 1.00 95.69 80 GLU A C 1
ATOM 627 O O . GLU A 1 80 ? 3.050 2.395 6.983 1.00 95.69 80 GLU A O 1
ATOM 632 N N . PRO A 1 81 ? 1.667 1.248 8.320 1.00 94.31 81 PRO A N 1
ATOM 633 C CA . PRO A 1 81 ? 1.058 2.447 8.910 1.00 94.31 81 PRO A CA 1
ATOM 634 C C . PRO A 1 81 ? 2.042 3.425 9.578 1.00 94.31 81 PRO A C 1
ATOM 636 O O . PRO A 1 81 ? 1.676 4.572 9.838 1.00 94.31 81 PRO A O 1
ATOM 639 N N . ASN A 1 82 ? 3.269 2.981 9.871 1.00 94.06 82 ASN A N 1
ATOM 640 C CA . ASN A 1 82 ? 4.368 3.789 10.410 1.00 94.06 82 ASN A CA 1
ATOM 641 C C . ASN A 1 82 ? 5.249 4.440 9.312 1.00 94.06 82 ASN A C 1
ATOM 643 O O . ASN A 1 82 ? 6.144 5.222 9.635 1.00 94.06 82 ASN A O 1
ATOM 647 N N . GLY A 1 83 ? 4.997 4.145 8.032 1.00 93.31 83 GLY A N 1
ATOM 648 C CA . GLY A 1 83 ? 5.762 4.620 6.877 1.00 93.31 83 GLY A CA 1
ATOM 649 C C . GLY A 1 83 ? 6.954 3.740 6.475 1.00 93.31 83 GLY A C 1
ATOM 650 O O . GLY A 1 83 ? 7.690 4.114 5.560 1.00 93.31 83 GLY A O 1
ATOM 651 N N . GLN A 1 84 ? 7.173 2.600 7.137 1.00 96.75 84 GLN A N 1
ATOM 652 C CA . GLN A 1 84 ? 8.182 1.616 6.744 1.00 96.75 84 GLN A CA 1
ATOM 653 C C . GLN A 1 84 ? 7.777 0.942 5.432 1.00 96.75 84 GLN A C 1
ATOM 655 O O . GLN A 1 84 ? 6.603 0.665 5.206 1.00 96.75 84 GLN A O 1
ATOM 660 N N . VAL A 1 85 ? 8.755 0.696 4.560 1.00 97.12 85 VAL A N 1
ATOM 661 C CA . VAL A 1 85 ? 8.524 0.101 3.241 1.00 97.12 85 VAL A CA 1
ATOM 662 C C . VAL A 1 85 ? 9.173 -1.270 3.167 1.00 97.12 85 VAL A C 1
ATOM 664 O O . VAL A 1 85 ? 10.353 -1.414 3.484 1.00 97.12 85 VAL A O 1
ATOM 667 N N . SER A 1 86 ? 8.404 -2.245 2.694 1.00 97.38 86 SER A N 1
ATOM 668 C CA . SER A 1 86 ? 8.869 -3.593 2.377 1.00 97.38 86 SER A CA 1
ATOM 669 C C . SER A 1 86 ? 8.563 -3.930 0.919 1.00 97.38 86 SER A C 1
ATOM 671 O O . SER A 1 86 ? 7.492 -3.602 0.409 1.00 97.38 86 SER A O 1
ATOM 673 N N . GLU A 1 87 ? 9.488 -4.603 0.236 1.00 97.25 87 GLU A N 1
ATOM 674 C CA . GLU A 1 87 ? 9.200 -5.235 -1.055 1.00 97.25 87 GLU A CA 1
ATOM 675 C C . GLU A 1 87 ? 8.411 -6.528 -0.813 1.00 97.25 87 GLU A C 1
ATOM 677 O O . GLU A 1 87 ? 8.808 -7.357 0.004 1.00 97.25 87 GLU A O 1
ATOM 682 N N . ILE A 1 88 ? 7.296 -6.701 -1.524 1.00 97.25 88 ILE A N 1
ATOM 683 C CA . ILE A 1 88 ? 6.470 -7.914 -1.464 1.00 97.25 88 ILE A CA 1
ATOM 684 C C . ILE A 1 88 ? 6.899 -8.921 -2.534 1.00 97.25 88 ILE A C 1
ATOM 686 O O . ILE A 1 88 ? 6.901 -10.124 -2.279 1.00 97.25 88 ILE A O 1
ATOM 690 N N . GLY A 1 89 ? 7.277 -8.446 -3.722 1.00 96.25 89 GLY A N 1
ATOM 691 C CA . GLY A 1 89 ? 7.809 -9.291 -4.790 1.00 96.25 89 GLY A CA 1
ATOM 692 C C . GLY A 1 89 ? 7.460 -8.793 -6.185 1.00 96.25 89 GLY A C 1
ATOM 693 O O . GLY A 1 89 ? 7.027 -7.655 -6.361 1.00 96.25 89 GLY A O 1
ATOM 694 N N . ASP A 1 90 ? 7.662 -9.655 -7.182 1.00 95.06 90 ASP A N 1
ATOM 695 C CA . ASP A 1 90 ? 7.458 -9.303 -8.587 1.00 95.06 90 ASP A CA 1
ATOM 696 C C . ASP A 1 90 ? 5.972 -9.187 -8.940 1.00 95.06 90 ASP A C 1
ATOM 698 O O . ASP A 1 90 ? 5.174 -10.087 -8.661 1.00 95.06 90 ASP A O 1
ATOM 702 N N . THR A 1 91 ? 5.607 -8.095 -9.615 1.00 93.25 91 THR A N 1
ATOM 703 C CA . THR A 1 91 ? 4.218 -7.819 -10.008 1.00 93.25 91 THR A CA 1
ATOM 704 C C . THR A 1 91 ? 3.655 -8.916 -10.912 1.00 93.25 91 THR A C 1
ATOM 706 O O . THR A 1 91 ? 2.523 -9.348 -10.703 1.00 93.25 91 THR A O 1
ATOM 709 N N . SER A 1 92 ? 4.436 -9.408 -11.882 1.00 94.06 92 SER A N 1
ATOM 710 C CA . SER A 1 92 ? 4.001 -10.476 -12.798 1.00 94.06 92 SER A CA 1
ATOM 711 C C . SER A 1 92 ? 3.719 -11.790 -12.072 1.00 94.06 92 SER A C 1
ATOM 713 O O . SER A 1 92 ? 2.715 -12.441 -12.350 1.00 94.06 92 SER A O 1
ATOM 715 N N . LEU A 1 93 ? 4.550 -12.149 -11.089 1.00 96.06 93 LEU A N 1
ATOM 716 C CA . LEU A 1 93 ? 4.371 -13.369 -10.303 1.00 96.06 93 LEU A CA 1
ATOM 717 C C . LEU A 1 93 ? 3.148 -13.283 -9.385 1.00 96.06 93 LEU A C 1
ATOM 719 O O . LEU A 1 93 ? 2.375 -14.234 -9.311 1.00 96.06 93 LEU A O 1
ATOM 723 N N . ILE A 1 94 ? 2.962 -12.154 -8.694 1.00 94.88 94 ILE A N 1
ATOM 724 C CA . ILE A 1 94 ? 1.877 -11.988 -7.714 1.00 94.88 94 ILE A CA 1
ATOM 725 C C . ILE A 1 94 ? 0.519 -11.812 -8.404 1.00 94.88 94 ILE A C 1
ATOM 727 O O . ILE A 1 94 ? -0.479 -12.364 -7.940 1.00 94.88 94 ILE A O 1
ATOM 731 N N . LEU A 1 95 ? 0.463 -11.044 -9.497 1.00 92.62 95 LEU A N 1
ATOM 732 C CA . LEU A 1 95 ? -0.789 -10.759 -10.207 1.00 92.62 95 LEU A CA 1
ATOM 733 C C . LEU A 1 95 ? -1.101 -11.757 -11.333 1.00 92.62 95 LEU A C 1
ATOM 735 O O . LEU A 1 95 ? -2.204 -11.710 -11.875 1.00 92.62 95 LEU A O 1
ATOM 739 N N . GLY A 1 96 ? -0.174 -12.660 -11.671 1.00 90.44 96 GLY A N 1
ATOM 740 C CA . GLY A 1 96 ? -0.362 -13.669 -12.718 1.00 90.44 96 GLY A CA 1
ATOM 741 C C . GLY A 1 96 ? -0.456 -13.073 -14.126 1.00 90.44 96 GLY A C 1
ATOM 742 O O . GLY A 1 96 ? -1.320 -13.488 -14.900 1.00 90.44 96 GLY A O 1
ATOM 743 N N . LEU A 1 97 ? 0.391 -12.080 -14.419 1.00 80.00 97 LEU A N 1
A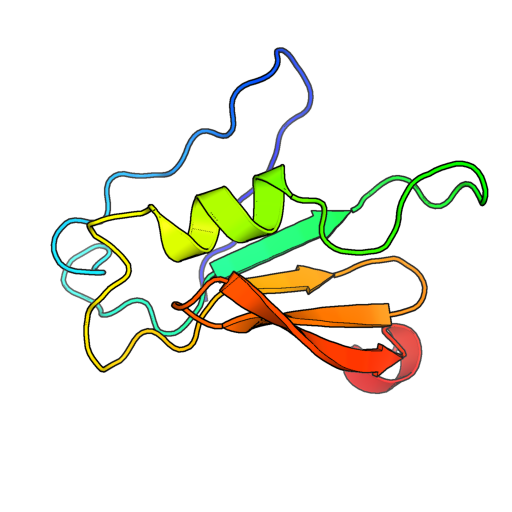TOM 744 C CA . LEU A 1 97 ? 0.447 -11.355 -15.698 1.00 80.00 97 LEU A CA 1
ATOM 745 C C . LEU A 1 97 ? 1.527 -11.901 -16.636 1.00 80.00 97 LEU A C 1
ATOM 747 O O . LEU A 1 97 ? 2.611 -12.278 -16.133 1.00 80.00 97 LEU A O 1
#

Organism: NCBI:txid2748662

Foldseek 3Di:
DDAQDDDDDDDDRDDDDQAQCHDPNHHPQEAEDEPPDQDPPDDQDDDPVQLCVLQVPPNQPHPNHQAYWYHYQFWIWGQGSNSDIDTPGGNCVVVVD

pLDDT: mean 82.15, std 18.49, range [30.12, 97.5]

Radius of gyration: 13.56 Å; chains: 1; bounding box: 34×32×33 Å

Sequence (97 aa):
MFLLRSLARKSSIFLPSHPGSKIEGTAIAASFHTHPNTGGDYLQEPSETDKRAVRDDPDLKEASYIGEFVISQAKIYWIEPNGQVSEIGDTSLILGL